Protein AF-A0A7S1RVX0-F1 (afdb_monomer_lite)

pLDDT: mean 77.42, std 15.91, range [33.09, 94.75]

Radius of gyration: 15.63 Å; chains: 1; bounding box: 37×32×48 Å

Foldseek 3Di:
DDDQPLFKKKKKKKWKAWAPDQDDDDQQAAKDAQNHHDDPVSVPDDHPDIDIDMDMDTHSPDDPRRDIDGGDPPPDDDIDMDMDDTDMDIHSDGDDPDDPPPPPPPDPD

Organism: Alexandrium catenella (NCBI:txid2925)

Secondary structure (DSSP, 8-state):
------PEEEEEEEEEEESS-PPPPBTTEEEEETTEEE-GGGGGPPTTS-EEEEEEEEE-SS-S---EEEEETT--S---EEEEEEEEEEESSPPPPP-----------

Sequence (109 aa):
HGCVPSGRWTRVSVWVKFLEHVPPPSEDFGIKVQGSVHNSFLGGLSPDEWHFVWVDAISAGDTADDEVVLLFNSVRGPQTVRFADLTLEVFNRQPCEPLLTIEPLRRVH

Structure (mmCIF, N/CA/C/O backbone):
data_AF-A0A7S1RVX0-F1
#
_entry.id   AF-A0A7S1RVX0-F1
#
loop_
_atom_site.group_PDB
_atom_site.id
_atom_site.type_symbol
_atom_site.label_atom_id
_atom_site.label_alt_id
_atom_site.label_comp_id
_atom_site.label_asym_id
_atom_site.label_entity_id
_atom_site.label_seq_id
_atom_site.pdbx_PDB_ins_code
_atom_site.Cartn_x
_atom_site.Cartn_y
_atom_site.Cartn_z
_atom_site.occupancy
_atom_site.B_iso_or_equiv
_atom_site.auth_seq_id
_atom_site.auth_comp_id
_atom_site.auth_asym_id
_atom_site.auth_atom_id
_atom_site.pdbx_PDB_model_num
ATOM 1 N N . HIS A 1 1 ? 25.253 11.701 -28.990 1.00 33.09 1 HIS A N 1
ATOM 2 C CA . HIS A 1 1 ? 24.126 10.753 -28.892 1.00 33.09 1 HIS A CA 1
ATOM 3 C C . HIS A 1 1 ? 23.941 10.395 -27.428 1.00 33.09 1 HIS A C 1
ATOM 5 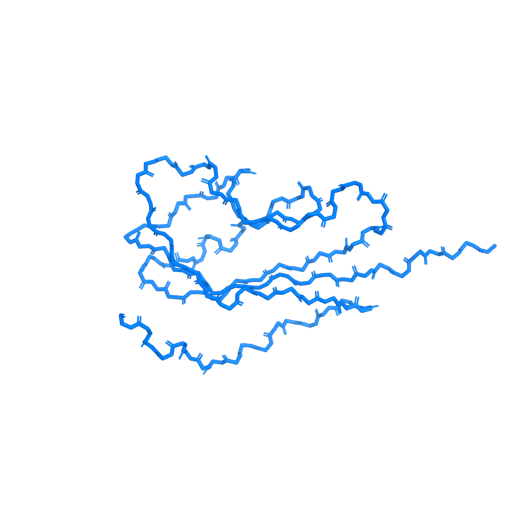O O . HIS A 1 1 ? 24.774 9.689 -26.880 1.00 33.09 1 HIS A O 1
ATOM 11 N N . GLY A 1 2 ? 22.954 11.011 -26.773 1.00 37.97 2 GLY A N 1
ATOM 12 C CA . GLY A 1 2 ? 22.718 10.852 -25.338 1.00 37.97 2 GLY A CA 1
ATOM 13 C C . GLY A 1 2 ? 22.055 9.512 -25.054 1.00 37.97 2 GLY A C 1
ATOM 14 O O . GLY A 1 2 ? 20.965 9.249 -25.554 1.00 37.97 2 GLY A O 1
ATOM 15 N N . CYS A 1 3 ? 22.731 8.665 -24.284 1.00 37.00 3 CYS A N 1
ATOM 16 C CA . CYS A 1 3 ? 22.120 7.483 -23.699 1.00 37.00 3 CYS A CA 1
ATOM 17 C C . CYS A 1 3 ? 21.210 7.982 -22.570 1.00 37.00 3 CYS A C 1
ATOM 19 O O . CYS A 1 3 ? 21.698 8.379 -21.516 1.00 37.00 3 CYS A O 1
ATOM 21 N N . VAL A 1 4 ? 19.904 8.068 -22.824 1.00 46.56 4 VAL A N 1
ATOM 22 C CA . VAL A 1 4 ? 18.921 8.249 -21.749 1.00 46.56 4 VAL A CA 1
ATOM 23 C C . VAL A 1 4 ? 19.015 6.991 -20.882 1.00 46.56 4 VAL A C 1
ATOM 25 O O . VAL A 1 4 ? 18.961 5.898 -21.456 1.00 46.56 4 VAL A O 1
ATOM 28 N N . PRO A 1 5 ? 19.187 7.083 -19.551 1.00 50.28 5 PRO A N 1
ATOM 29 C CA . PRO A 1 5 ? 19.176 5.893 -18.719 1.00 50.28 5 PRO A CA 1
ATOM 30 C C . PRO A 1 5 ? 17.843 5.185 -18.946 1.00 50.28 5 PRO A C 1
ATOM 32 O O . PRO A 1 5 ? 16.778 5.795 -18.845 1.00 50.28 5 PRO A O 1
ATOM 35 N N . SER A 1 6 ? 17.889 3.904 -19.301 1.00 53.88 6 SER A N 1
ATOM 36 C CA . SER A 1 6 ? 16.715 3.042 -19.261 1.00 53.88 6 SER A CA 1
ATOM 37 C C . SER A 1 6 ? 16.186 3.068 -17.827 1.00 53.88 6 SER A C 1
ATOM 39 O O . SER A 1 6 ? 16.800 2.457 -16.950 1.00 53.88 6 SER A O 1
ATOM 41 N N . GLY A 1 7 ? 15.114 3.825 -17.576 1.00 58.78 7 GLY A N 1
ATOM 42 C CA . GLY A 1 7 ? 14.512 3.925 -16.249 1.00 58.78 7 GLY A CA 1
ATOM 43 C C . GLY A 1 7 ? 14.183 2.525 -15.742 1.00 58.78 7 GLY A C 1
ATOM 44 O O . GLY A 1 7 ? 13.476 1.769 -16.414 1.00 58.78 7 GLY A O 1
ATOM 45 N N . ARG A 1 8 ? 14.750 2.155 -14.592 1.00 75.81 8 ARG A N 1
ATOM 46 C CA . ARG A 1 8 ? 14.403 0.902 -13.921 1.00 75.81 8 ARG A CA 1
ATOM 47 C C . ARG A 1 8 ? 13.054 1.127 -13.265 1.00 75.81 8 ARG A C 1
ATOM 49 O O . ARG A 1 8 ? 12.890 2.087 -12.529 1.00 75.81 8 ARG A O 1
ATOM 56 N N . TRP A 1 9 ? 12.072 0.302 -13.574 1.00 84.62 9 TRP A N 1
ATOM 57 C CA . TRP A 1 9 ? 10.782 0.372 -12.903 1.00 84.62 9 TRP A CA 1
ATOM 58 C C . TRP A 1 9 ? 10.864 -0.417 -11.609 1.00 84.62 9 TRP A C 1
ATOM 60 O O . TRP A 1 9 ? 11.429 -1.507 -11.595 1.00 84.62 9 TRP A O 1
ATOM 70 N N . THR A 1 10 ? 10.284 0.115 -10.549 1.00 86.62 10 THR A N 1
ATOM 71 C CA . THR A 1 10 ? 10.200 -0.548 -9.255 1.00 86.62 10 THR A CA 1
ATOM 72 C C . THR A 1 10 ? 8.736 -0.755 -8.914 1.00 86.62 10 THR A C 1
ATOM 74 O O . THR A 1 10 ? 7.947 0.183 -9.026 1.00 86.62 10 THR A O 1
ATOM 77 N N . ARG A 1 11 ? 8.380 -1.968 -8.490 1.00 89.19 11 ARG A N 1
ATOM 78 C CA . ARG A 1 11 ? 7.092 -2.264 -7.862 1.00 89.19 11 ARG A CA 1
ATOM 79 C C . ARG A 1 11 ? 7.310 -2.586 -6.400 1.00 89.19 11 ARG A C 1
ATOM 81 O O . ARG A 1 11 ? 8.160 -3.406 -6.062 1.00 89.19 11 ARG A O 1
ATOM 88 N N . VAL A 1 12 ? 6.501 -1.975 -5.552 1.00 89.75 12 VAL A N 1
ATOM 89 C CA . VAL A 1 12 ? 6.380 -2.336 -4.142 1.00 89.75 12 VAL A CA 1
ATOM 90 C C . VAL A 1 12 ? 4.987 -2.891 -3.953 1.00 89.75 12 VAL A C 1
ATOM 92 O O . VAL A 1 12 ? 4.024 -2.216 -4.307 1.00 89.75 12 VAL A O 1
ATOM 95 N N . SER A 1 13 ? 4.863 -4.093 -3.405 1.00 91.19 13 SER A N 1
ATOM 96 C CA . SER A 1 13 ? 3.563 -4.691 -3.103 1.00 91.19 13 SER A CA 1
ATOM 97 C C . SER A 1 13 ? 3.522 -5.275 -1.704 1.00 91.19 13 SER A C 1
ATOM 99 O O . SER A 1 13 ? 4.536 -5.748 -1.199 1.00 91.19 13 SER A O 1
ATOM 101 N N . VAL A 1 14 ? 2.350 -5.254 -1.077 1.00 91.00 14 VAL A N 1
ATOM 102 C CA . VAL A 1 14 ? 2.156 -5.750 0.287 1.00 91.00 14 VAL A CA 1
ATOM 103 C C . VAL A 1 14 ? 0.692 -6.121 0.509 1.00 91.00 14 VAL A C 1
ATOM 105 O O . VAL A 1 14 ? -0.215 -5.461 0.000 1.00 91.00 14 VAL A O 1
ATOM 108 N N . TRP A 1 15 ? 0.446 -7.164 1.296 1.00 92.06 15 TRP A N 1
ATOM 109 C CA 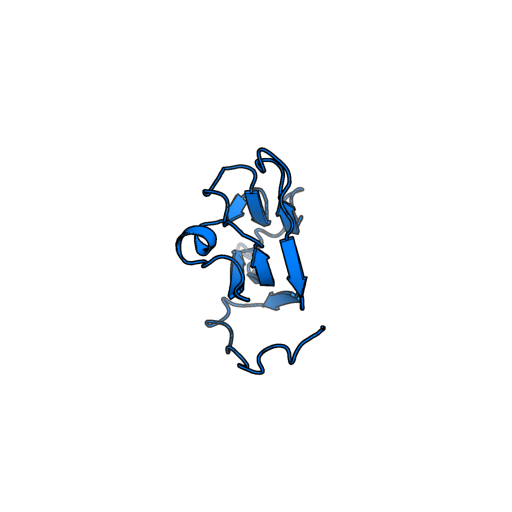. TRP A 1 15 ? -0.863 -7.389 1.899 1.00 92.06 15 TRP A CA 1
ATOM 110 C C . TRP A 1 15 ? -0.978 -6.545 3.156 1.00 92.06 15 TRP A C 1
ATOM 112 O O . TRP A 1 15 ? -0.123 -6.639 4.032 1.00 92.06 15 TRP A O 1
ATOM 122 N N . VAL A 1 16 ? -2.037 -5.754 3.281 1.00 91.44 16 VAL A N 1
ATOM 123 C CA . VAL A 1 16 ? -2.289 -4.900 4.443 1.00 91.44 16 VAL A CA 1
ATOM 124 C C . VAL A 1 16 ? -3.681 -5.155 5.007 1.00 91.44 16 VAL A C 1
ATOM 126 O O . VAL A 1 16 ? -4.640 -5.371 4.269 1.00 91.44 16 VAL A O 1
ATOM 129 N N . LYS A 1 17 ? -3.791 -5.137 6.334 1.00 92.81 17 LYS A N 1
ATOM 130 C CA . LYS A 1 17 ? -5.053 -5.208 7.065 1.00 92.81 17 LYS A CA 1
ATOM 131 C C . LYS A 1 17 ? -5.056 -4.171 8.180 1.00 92.81 17 LYS A C 1
ATOM 133 O O . LYS A 1 17 ? -4.253 -4.243 9.113 1.00 92.81 17 LYS A O 1
ATOM 138 N N . PHE A 1 18 ? -5.993 -3.239 8.091 1.00 91.31 18 PHE A N 1
ATOM 139 C CA . PHE A 1 18 ? -6.275 -2.263 9.137 1.00 91.31 18 PHE A CA 1
ATOM 140 C C . PHE A 1 18 ? -7.325 -2.831 10.082 1.00 91.31 18 PHE A C 1
ATOM 142 O O . PHE A 1 18 ? -8.391 -3.232 9.623 1.00 91.31 18 PHE A O 1
ATOM 149 N N . LEU A 1 19 ? -7.027 -2.907 11.379 1.00 92.94 19 LEU A N 1
ATOM 150 C CA . LEU A 1 19 ? -8.025 -3.342 12.357 1.00 92.94 19 LEU A CA 1
ATOM 151 C C . LEU A 1 19 ? -8.951 -2.181 12.721 1.00 92.94 19 LEU A C 1
ATOM 153 O O . LEU A 1 19 ? -8.467 -1.066 12.922 1.00 92.94 19 LEU A O 1
ATOM 157 N N . GLU A 1 20 ? -10.250 -2.474 12.835 1.00 92.06 20 GLU A N 1
ATOM 158 C CA . GLU A 1 20 ? -11.342 -1.582 13.266 1.00 92.06 20 GLU A CA 1
ATOM 159 C C . GLU A 1 20 ? -11.656 -0.395 12.338 1.00 92.06 20 GLU A C 1
ATOM 161 O O . GLU A 1 20 ? -12.820 -0.149 12.024 1.00 92.06 20 GLU A O 1
ATOM 166 N N . HIS A 1 21 ? -10.650 0.351 11.879 1.00 90.12 21 HIS A N 1
ATOM 167 C CA . HIS A 1 21 ? -10.825 1.488 10.977 1.00 90.12 21 HIS A CA 1
ATOM 168 C C . HIS A 1 21 ? -9.641 1.652 10.020 1.00 90.12 21 HIS A C 1
ATOM 170 O O . HIS A 1 21 ? -8.510 1.297 10.343 1.00 90.12 21 HIS A O 1
ATOM 176 N N . VAL A 1 22 ? -9.909 2.222 8.842 1.00 89.25 22 VAL A N 1
ATOM 177 C CA . VAL A 1 22 ? -8.888 2.648 7.875 1.00 89.25 22 VAL A CA 1
ATOM 178 C C . VAL A 1 22 ? -8.692 4.160 8.037 1.00 89.25 22 VAL A C 1
ATOM 180 O O . VAL A 1 22 ? -9.674 4.902 7.937 1.00 89.25 22 VAL A O 1
ATOM 183 N N . PRO A 1 23 ? -7.471 4.653 8.309 1.00 84.31 23 PRO A N 1
ATOM 184 C CA . PRO A 1 23 ? -7.229 6.086 8.424 1.00 84.31 23 PRO A CA 1
ATOM 185 C C . PRO A 1 23 ? -7.414 6.789 7.067 1.00 84.31 23 PRO A C 1
ATOM 187 O O . PRO A 1 23 ? -7.158 6.190 6.018 1.00 84.31 23 PRO A O 1
ATOM 190 N N . PRO A 1 24 ? -7.832 8.068 7.058 1.00 82.44 24 PRO A N 1
ATOM 191 C CA . PRO A 1 24 ? -7.932 8.827 5.820 1.00 82.44 24 PRO A CA 1
ATOM 192 C C . PRO A 1 24 ? -6.541 9.019 5.183 1.00 82.44 24 PRO A C 1
ATOM 194 O O . PRO A 1 24 ? -5.546 9.098 5.912 1.00 82.44 24 PRO A O 1
ATOM 197 N N . PRO A 1 25 ? -6.453 9.151 3.846 1.00 81.94 25 PRO A N 1
ATOM 198 C CA . PRO A 1 25 ? -5.200 9.474 3.167 1.00 81.94 25 PRO A CA 1
ATOM 199 C C . PRO A 1 25 ? -4.556 10.758 3.711 1.00 81.94 25 PRO A C 1
ATOM 201 O O . PRO A 1 25 ? -5.252 11.726 4.028 1.00 81.94 25 PRO A O 1
ATOM 204 N N . SER A 1 26 ? -3.226 10.786 3.785 1.00 80.12 26 SER A N 1
ATOM 205 C CA . SER A 1 26 ? -2.450 11.963 4.192 1.00 80.12 26 SER A CA 1
ATOM 206 C C . SER A 1 26 ? -1.069 11.980 3.531 1.00 80.12 26 SER A C 1
ATOM 208 O O . SER A 1 26 ? -0.578 10.944 3.085 1.00 80.12 26 SER A O 1
ATOM 210 N N . GLU A 1 27 ? -0.406 13.134 3.516 1.00 75.00 27 GLU A N 1
ATOM 211 C CA . GLU A 1 27 ? 0.944 13.269 2.945 1.00 75.00 27 GLU A CA 1
ATOM 212 C C . GLU A 1 27 ? 2.010 12.425 3.667 1.00 75.00 27 GLU A C 1
ATOM 214 O O . GLU A 1 27 ? 3.053 12.159 3.083 1.00 75.00 27 GLU A O 1
ATOM 219 N N . ASP A 1 28 ? 1.735 11.926 4.878 1.00 76.75 28 ASP A N 1
ATOM 220 C CA . ASP A 1 28 ? 2.696 11.173 5.693 1.00 76.75 28 ASP A CA 1
ATOM 221 C C . ASP A 1 28 ? 2.228 9.745 6.030 1.00 76.75 28 ASP A C 1
ATOM 223 O O . ASP A 1 28 ? 2.616 9.155 7.048 1.00 76.75 28 ASP A O 1
ATOM 227 N N . PHE A 1 29 ? 1.350 9.184 5.201 1.00 80.25 29 PHE A N 1
ATOM 228 C CA . PHE A 1 29 ? 0.810 7.845 5.396 1.00 80.25 29 PHE A CA 1
ATOM 229 C C . PHE A 1 29 ? 0.597 7.142 4.060 1.00 80.25 29 PHE A C 1
ATOM 231 O O . PHE A 1 29 ? -0.162 7.621 3.218 1.00 80.25 29 PHE A O 1
ATOM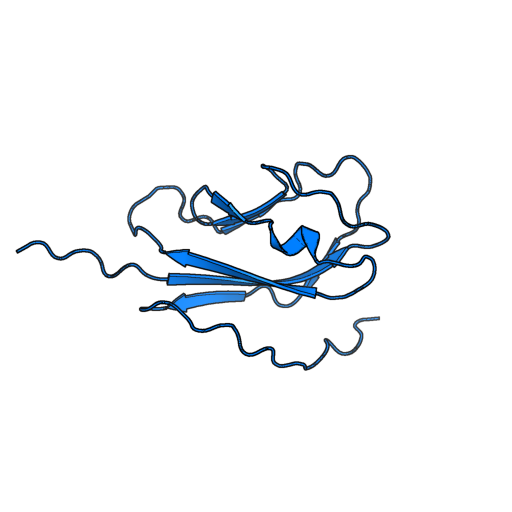 238 N N . GLY A 1 30 ? 1.263 6.002 3.870 1.00 85.31 30 GLY A N 1
ATOM 239 C CA . GLY A 1 30 ? 1.256 5.255 2.612 1.00 85.31 30 GLY A CA 1
ATOM 240 C C . GLY A 1 30 ? 2.611 4.637 2.281 1.00 85.31 30 GLY A C 1
ATOM 241 O O . GLY A 1 30 ? 3.464 4.470 3.149 1.00 85.31 30 GLY A O 1
ATOM 242 N N . ILE A 1 31 ? 2.808 4.296 1.010 1.00 87.06 31 ILE A N 1
ATOM 243 C CA . ILE A 1 31 ? 4.077 3.781 0.492 1.00 87.06 31 ILE A CA 1
ATOM 244 C C . ILE A 1 31 ? 4.824 4.951 -0.143 1.00 87.06 31 ILE A C 1
ATOM 246 O O . ILE A 1 31 ? 4.361 5.517 -1.130 1.00 87.06 31 ILE A O 1
ATOM 250 N N . LYS A 1 32 ? 5.969 5.332 0.417 1.00 86.44 32 LYS A N 1
ATOM 251 C CA . LYS A 1 32 ? 6.866 6.323 -0.172 1.00 86.44 32 LYS A CA 1
ATOM 252 C C . LYS A 1 32 ? 7.831 5.626 -1.115 1.00 86.44 32 LYS A C 1
ATOM 254 O O . LYS A 1 32 ? 8.525 4.706 -0.693 1.00 86.44 32 LYS A O 1
ATOM 259 N N . VAL A 1 33 ? 7.887 6.082 -2.358 1.00 84.00 33 VAL A N 1
ATOM 260 C CA . VAL A 1 33 ? 8.876 5.650 -3.345 1.00 84.00 33 VAL A CA 1
ATOM 261 C C . VAL A 1 33 ? 9.490 6.905 -3.940 1.00 84.00 33 VAL A C 1
ATOM 263 O O . VAL A 1 33 ? 8.772 7.750 -4.472 1.00 84.00 33 VAL A O 1
ATOM 266 N N . GLN A 1 34 ? 10.807 7.063 -3.815 1.00 79.06 34 GLN A N 1
ATOM 267 C CA . GLN A 1 34 ? 11.528 8.193 -4.413 1.00 79.06 34 GLN A CA 1
ATOM 268 C C . GLN A 1 34 ? 10.948 9.567 -4.082 1.00 79.06 34 GLN A C 1
ATOM 270 O O . GLN A 1 34 ? 10.597 10.361 -4.953 1.00 79.06 34 GLN A O 1
ATOM 275 N N . GLY A 1 35 ? 10.787 9.832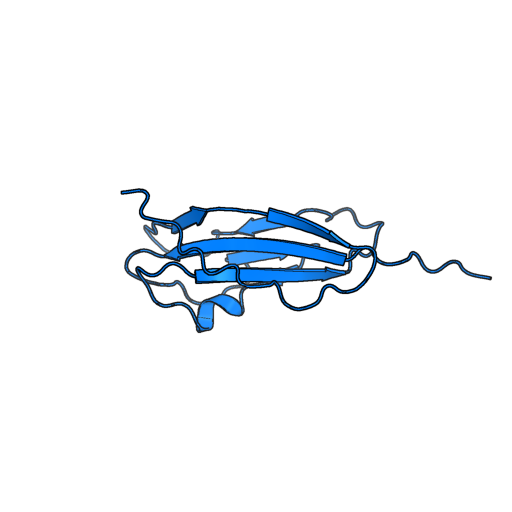 -2.786 1.00 77.94 35 GLY A N 1
ATOM 276 C CA . GLY A 1 35 ? 10.257 11.110 -2.311 1.00 77.94 35 GLY A CA 1
ATOM 277 C C . GLY A 1 35 ? 8.732 11.237 -2.386 1.00 77.94 35 GLY A C 1
ATOM 278 O O . GLY A 1 35 ? 8.173 12.037 -1.641 1.00 77.94 35 GLY A O 1
ATOM 279 N N . SER A 1 36 ? 8.052 10.427 -3.203 1.00 84.12 36 SER A N 1
ATOM 280 C CA . SER A 1 36 ? 6.611 10.535 -3.456 1.00 84.12 36 SER A CA 1
ATOM 281 C C . SER A 1 36 ? 5.819 9.554 -2.601 1.00 84.12 36 SER A C 1
ATOM 283 O O . SER A 1 36 ? 6.135 8.368 -2.571 1.00 84.12 36 SER A O 1
ATOM 285 N N . VAL A 1 37 ? 4.782 10.031 -1.908 1.00 86.62 37 VAL A N 1
ATOM 286 C CA . VAL A 1 37 ? 3.897 9.185 -1.093 1.00 86.62 37 VAL A CA 1
ATOM 287 C C . VAL A 1 37 ? 2.700 8.729 -1.917 1.00 86.62 37 VAL A C 1
ATOM 289 O O . VAL A 1 37 ? 1.963 9.533 -2.484 1.00 86.62 37 VAL A O 1
ATOM 292 N N . HIS A 1 38 ? 2.496 7.418 -1.954 1.00 87.25 38 HIS A N 1
ATOM 293 C CA . HIS A 1 38 ? 1.411 6.752 -2.655 1.00 87.25 38 HIS A CA 1
ATOM 294 C C . HIS A 1 38 ? 0.450 6.149 -1.634 1.00 87.25 38 HIS A C 1
ATOM 296 O O . HIS A 1 38 ? 0.817 5.263 -0.861 1.00 87.25 38 HIS A O 1
ATOM 302 N N . ASN A 1 39 ? -0.786 6.641 -1.617 1.00 87.62 39 ASN A N 1
ATOM 303 C CA . ASN A 1 39 ? -1.780 6.285 -0.602 1.00 87.62 39 ASN A CA 1
ATOM 304 C C . ASN A 1 39 ? -3.220 6.243 -1.138 1.00 87.62 39 ASN A C 1
ATOM 306 O O . ASN A 1 39 ? -4.168 6.065 -0.375 1.00 87.62 39 ASN A O 1
ATOM 310 N N . SER A 1 40 ? -3.399 6.380 -2.455 1.00 85.12 40 SER A N 1
ATOM 311 C CA . SER A 1 40 ? -4.713 6.344 -3.107 1.00 85.12 40 SER A CA 1
ATOM 312 C C . SER A 1 40 ? -5.445 5.021 -2.876 1.00 85.12 40 SER A C 1
ATOM 314 O O . SER A 1 40 ? -6.673 5.003 -2.820 1.00 85.12 40 SER A O 1
ATOM 316 N N . PHE A 1 41 ? -4.700 3.931 -2.667 1.00 81.38 41 PHE A N 1
ATOM 317 C CA . PHE A 1 41 ? -5.248 2.614 -2.349 1.00 81.38 41 PHE A CA 1
ATOM 318 C C . PHE A 1 41 ? -6.099 2.608 -1.071 1.00 81.38 41 PHE A C 1
ATOM 320 O O . PHE A 1 41 ? -7.002 1.787 -0.955 1.00 81.38 41 PHE A O 1
ATOM 327 N N . LEU A 1 42 ? -5.870 3.539 -0.137 1.00 83.94 42 LEU A N 1
ATOM 328 C CA . LEU A 1 42 ? -6.589 3.602 1.138 1.00 83.94 42 LEU A CA 1
ATOM 329 C C . LEU A 1 42 ? -8.081 3.879 0.978 1.00 83.94 42 LEU A C 1
ATOM 331 O O . LEU A 1 42 ? -8.875 3.383 1.770 1.00 83.94 42 LEU A O 1
ATOM 335 N N . GLY A 1 43 ? -8.472 4.630 -0.056 1.00 83.75 43 GLY A N 1
ATOM 336 C CA . GLY A 1 43 ? -9.874 4.979 -0.292 1.00 83.75 43 GLY A CA 1
ATOM 337 C C . GLY A 1 43 ? -10.768 3.783 -0.637 1.00 83.75 43 GLY A C 1
ATOM 338 O O . GLY A 1 43 ? -11.986 3.900 -0.541 1.00 83.75 43 GLY A O 1
ATOM 339 N N . GLY A 1 44 ? -10.180 2.650 -1.034 1.00 83.75 44 GLY A N 1
ATOM 340 C CA . GLY A 1 44 ? -10.900 1.421 -1.374 1.00 83.75 44 GLY A CA 1
ATOM 341 C C . GLY A 1 44 ? -10.834 0.327 -0.309 1.00 83.75 44 GLY A C 1
ATOM 342 O O . GLY A 1 44 ? -11.412 -0.738 -0.517 1.00 83.75 44 GLY A O 1
ATOM 343 N N . LEU A 1 45 ? -10.125 0.546 0.804 1.00 89.38 45 LEU A N 1
ATOM 344 C CA . LEU A 1 45 ? -9.937 -0.498 1.810 1.00 89.38 45 LEU A CA 1
ATOM 345 C C . LEU A 1 45 ? -11.117 -0.550 2.779 1.00 89.38 45 LEU A C 1
ATOM 347 O O . LEU A 1 45 ? -11.624 0.476 3.230 1.00 89.38 45 LEU A O 1
ATOM 351 N N . SER A 1 46 ? -11.490 -1.767 3.158 1.00 92.44 46 SER A N 1
ATOM 352 C CA . SER A 1 46 ? -12.425 -2.022 4.254 1.00 92.44 46 SER A CA 1
ATOM 353 C C . SER A 1 46 ? -11.655 -2.447 5.506 1.00 92.44 46 SER A C 1
ATOM 355 O O . SER A 1 46 ? -10.668 -3.185 5.387 1.00 92.44 46 SER A O 1
ATOM 357 N N . PRO A 1 47 ? -12.065 -1.992 6.704 1.00 93.81 47 PRO A N 1
ATOM 358 C CA . PRO A 1 47 ? -11.449 -2.436 7.945 1.00 93.81 47 PRO A CA 1
ATOM 359 C C . PRO A 1 47 ? -11.651 -3.940 8.142 1.00 93.81 47 PR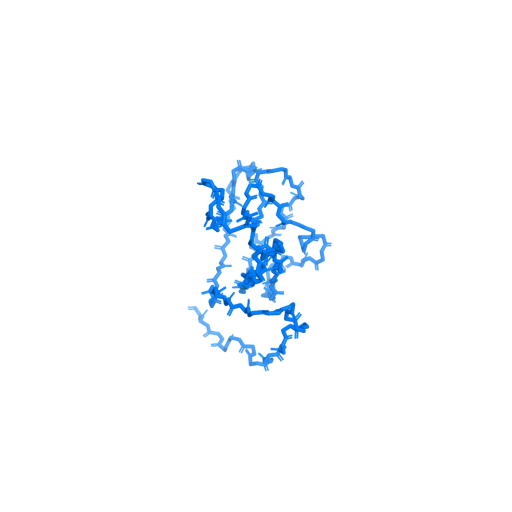O A C 1
ATOM 361 O O . PRO A 1 47 ? -12.590 -4.540 7.627 1.00 93.81 47 PRO A O 1
ATOM 364 N N . ASP A 1 48 ? -10.744 -4.549 8.896 1.00 94.75 48 ASP A N 1
ATOM 365 C CA . ASP A 1 48 ? -10.737 -5.966 9.250 1.00 94.75 48 ASP A CA 1
ATOM 366 C C . ASP A 1 48 ? -10.642 -6.960 8.077 1.00 94.75 48 ASP A C 1
ATOM 368 O O . ASP A 1 48 ? -10.722 -8.179 8.280 1.00 94.75 48 ASP A O 1
ATOM 372 N N . GLU A 1 49 ? -10.297 -6.473 6.890 1.00 94.31 49 GLU A N 1
ATOM 373 C CA . GLU A 1 49 ? -10.059 -7.267 5.688 1.00 94.31 49 GLU A CA 1
ATOM 374 C C . GLU A 1 49 ? -8.603 -7.167 5.220 1.00 94.31 49 GLU A C 1
ATOM 376 O O . GLU A 1 49 ? -7.922 -6.163 5.431 1.00 94.31 49 GLU A O 1
ATOM 381 N N . TRP A 1 50 ? -8.106 -8.245 4.611 1.00 93.75 50 TRP A N 1
ATOM 382 C CA . TRP A 1 50 ? -6.809 -8.240 3.941 1.00 93.75 50 TRP A CA 1
ATOM 383 C C . TRP A 1 50 ? -6.965 -7.669 2.539 1.00 93.75 50 TRP A C 1
ATOM 385 O O . TRP A 1 50 ? -7.765 -8.172 1.754 1.00 93.75 50 TRP A O 1
ATOM 395 N N . HIS A 1 51 ? -6.146 -6.676 2.220 1.00 91.31 51 HIS A N 1
ATOM 396 C CA . HIS A 1 51 ? -6.110 -6.035 0.914 1.00 91.31 51 HIS A CA 1
ATOM 397 C C . HIS A 1 51 ? -4.710 -6.110 0.332 1.00 91.31 51 HIS A C 1
ATOM 399 O O . HIS A 1 51 ? -3.732 -5.829 1.022 1.00 91.31 51 HIS A O 1
ATOM 405 N N . PHE A 1 52 ? -4.617 -6.485 -0.938 1.00 91.56 52 PHE A N 1
ATOM 406 C CA . PHE A 1 52 ? -3.362 -6.441 -1.673 1.00 91.56 52 PHE A CA 1
ATOM 407 C C . PHE A 1 52 ? -3.202 -5.061 -2.304 1.00 91.56 52 PHE A C 1
ATOM 409 O O . PHE A 1 52 ? -4.063 -4.625 -3.068 1.00 91.56 52 PHE A O 1
ATOM 416 N N . VAL A 1 53 ? -2.108 -4.376 -1.982 1.00 90.00 53 VAL A N 1
ATOM 417 C CA . VAL A 1 53 ? -1.803 -3.041 -2.505 1.00 90.00 53 VAL A CA 1
ATOM 418 C C . VAL A 1 53 ? -0.447 -3.062 -3.190 1.00 90.00 53 VAL A C 1
ATOM 420 O O . VAL A 1 53 ? 0.472 -3.750 -2.744 1.00 90.00 53 VAL A O 1
ATOM 423 N N . TRP A 1 54 ? -0.316 -2.308 -4.278 1.00 90.44 54 TRP A N 1
ATOM 424 C CA . TRP A 1 54 ? 0.945 -2.162 -4.990 1.00 90.44 54 TRP A CA 1
ATOM 425 C C . TRP A 1 54 ? 1.117 -0.756 -5.550 1.00 90.44 54 TRP A C 1
ATOM 427 O O . TRP A 1 54 ? 0.149 -0.031 -5.787 1.00 90.44 54 TRP A O 1
ATOM 437 N N . VAL A 1 55 ? 2.374 -0.382 -5.754 1.00 89.94 55 VAL A N 1
ATOM 438 C CA . VAL A 1 55 ? 2.791 0.903 -6.305 1.00 89.94 55 VAL A CA 1
ATOM 439 C C . VAL A 1 55 ? 3.898 0.654 -7.312 1.00 89.94 55 VAL A C 1
ATOM 441 O O . VAL A 1 55 ? 4.895 0.020 -6.974 1.00 89.94 55 VAL A O 1
ATOM 444 N N . ASP A 1 56 ? 3.724 1.195 -8.516 1.00 88.50 56 ASP A N 1
ATOM 445 C CA . ASP A 1 56 ? 4.739 1.208 -9.565 1.00 88.50 56 ASP A CA 1
ATOM 446 C C . ASP A 1 56 ? 5.355 2.603 -9.666 1.00 88.50 56 ASP A C 1
ATOM 448 O O . ASP A 1 56 ? 4.638 3.601 -9.758 1.00 88.50 56 ASP A O 1
ATOM 452 N N . ALA A 1 57 ? 6.682 2.673 -9.698 1.00 85.81 57 ALA A N 1
ATOM 453 C CA . ALA A 1 57 ? 7.423 3.915 -9.872 1.00 85.81 57 ALA A CA 1
ATOM 454 C C . ALA A 1 57 ? 8.568 3.736 -10.874 1.00 85.81 57 ALA A C 1
ATOM 456 O O . ALA A 1 57 ? 9.180 2.671 -10.965 1.00 85.81 57 ALA A O 1
ATOM 457 N N . ILE A 1 58 ? 8.878 4.795 -11.624 1.00 83.44 58 ILE A N 1
ATOM 458 C CA . ILE A 1 58 ? 10.080 4.853 -12.461 1.00 83.44 58 ILE A CA 1
ATOM 459 C C . ILE A 1 58 ? 11.225 5.341 -11.592 1.00 83.44 58 ILE A C 1
ATOM 461 O O . ILE A 1 58 ? 11.197 6.481 -11.140 1.00 83.44 58 ILE A O 1
ATOM 465 N N . SER A 1 59 ? 12.262 4.526 -11.436 1.00 71.25 59 SER A N 1
ATOM 466 C CA . SER A 1 59 ? 13.499 4.960 -10.811 1.00 71.25 59 SER A CA 1
ATOM 467 C C . SER A 1 59 ? 14.283 5.869 -11.753 1.00 71.25 59 SER A C 1
ATOM 469 O O . SER A 1 59 ? 14.795 5.419 -12.782 1.00 71.25 59 SER A O 1
ATOM 471 N N . ALA A 1 60 ? 14.399 7.149 -11.384 1.00 64.81 60 ALA A N 1
ATOM 472 C CA . ALA A 1 60 ? 15.165 8.149 -12.138 1.00 64.81 60 ALA A CA 1
ATOM 473 C C . ALA A 1 60 ? 16.694 7.915 -12.117 1.00 64.81 60 ALA A C 1
ATOM 475 O O . ALA A 1 60 ? 17.419 8.541 -12.884 1.00 64.81 60 ALA A O 1
ATOM 476 N N . GLY A 1 61 ? 17.175 6.967 -11.306 1.00 57.31 61 GLY A N 1
ATOM 477 C CA . GLY A 1 61 ? 18.496 6.357 -11.450 1.00 57.31 61 GLY A CA 1
ATOM 478 C C . GLY A 1 61 ? 19.692 7.147 -10.923 1.00 57.31 61 GLY A C 1
ATOM 479 O O . GLY A 1 61 ? 20.799 6.698 -11.183 1.00 57.31 61 GLY A O 1
ATOM 480 N N . ASP A 1 62 ? 19.511 8.267 -10.214 1.00 53.81 62 ASP A N 1
ATOM 481 C CA . ASP A 1 62 ? 20.645 9.037 -9.658 1.00 53.81 62 ASP A CA 1
ATOM 482 C C . ASP A 1 62 ? 20.258 10.033 -8.537 1.00 53.81 62 ASP A C 1
ATOM 484 O O . ASP A 1 62 ? 20.957 11.014 -8.275 1.00 53.81 62 ASP A O 1
ATOM 488 N N . THR A 1 63 ? 19.126 9.830 -7.857 1.00 53.59 63 THR A N 1
ATOM 489 C CA . THR A 1 63 ? 18.668 10.728 -6.779 1.00 53.59 63 THR A CA 1
ATOM 490 C C . THR A 1 63 ? 18.900 10.105 -5.409 1.00 53.59 63 THR A C 1
ATOM 492 O O . THR A 1 63 ? 18.634 8.926 -5.220 1.00 53.59 63 THR A O 1
ATOM 495 N N . ALA A 1 64 ? 19.332 10.910 -4.432 1.00 54.81 64 ALA A N 1
ATOM 496 C CA . ALA A 1 64 ? 19.621 10.498 -3.050 1.00 54.81 64 ALA A CA 1
ATOM 497 C C . ALA A 1 64 ? 18.441 9.838 -2.295 1.00 54.81 64 ALA A C 1
ATOM 499 O O . ALA A 1 64 ? 18.637 9.319 -1.200 1.00 54.81 64 ALA A O 1
ATOM 500 N N . ASP A 1 65 ? 17.248 9.830 -2.890 1.00 60.28 65 ASP A N 1
ATOM 501 C CA . ASP A 1 65 ? 16.007 9.320 -2.319 1.00 60.28 65 ASP A CA 1
ATOM 502 C C . ASP A 1 65 ? 15.603 7.956 -2.908 1.00 60.28 65 ASP A C 1
ATOM 504 O O . ASP A 1 65 ? 14.429 7.716 -3.141 1.00 60.28 65 ASP A O 1
ATOM 508 N N . ASP A 1 66 ? 16.517 7.014 -3.141 1.00 65.62 66 ASP A N 1
ATOM 509 C CA . ASP A 1 66 ? 16.161 5.646 -3.588 1.00 65.62 66 ASP A CA 1
ATOM 510 C C . ASP A 1 66 ? 15.506 4.778 -2.485 1.00 65.62 66 ASP A C 1
ATOM 512 O O . ASP A 1 66 ? 15.593 3.550 -2.476 1.00 65.62 66 ASP A O 1
ATOM 516 N N . GLU A 1 67 ? 14.836 5.417 -1.529 1.00 72.81 67 GLU A N 1
ATOM 517 C CA . GLU A 1 67 ? 14.184 4.768 -0.403 1.00 72.81 67 GLU A CA 1
ATOM 518 C C . GLU A 1 67 ? 12.758 4.326 -0.764 1.00 72.81 67 GLU A C 1
ATOM 520 O O . GLU A 1 67 ? 11.970 5.073 -1.359 1.00 72.81 67 GLU A O 1
ATOM 525 N N . VAL A 1 68 ? 12.423 3.105 -0.347 1.00 72.19 68 VAL A N 1
ATOM 526 C CA . VAL A 1 68 ? 11.050 2.608 -0.267 1.00 72.19 68 VAL A CA 1
ATOM 527 C C . VAL A 1 68 ? 10.669 2.543 1.207 1.00 72.19 68 VAL A C 1
ATOM 529 O O . VAL A 1 68 ? 11.265 1.778 1.963 1.00 72.19 68 VAL A O 1
ATOM 532 N N . VAL A 1 69 ? 9.666 3.322 1.613 1.00 79.44 69 VAL A N 1
ATOM 533 C CA . VAL A 1 69 ? 9.234 3.421 3.017 1.00 79.44 69 VAL A CA 1
ATOM 534 C C . VAL A 1 69 ? 7.751 3.138 3.137 1.00 79.44 69 VAL A C 1
ATOM 536 O O . VAL A 1 69 ? 6.951 3.680 2.381 1.00 79.44 69 VAL A O 1
ATOM 539 N N . LEU A 1 70 ? 7.360 2.351 4.137 1.00 77.81 70 LEU A N 1
ATOM 540 C CA . LEU A 1 70 ? 5.974 2.297 4.591 1.00 77.81 70 LEU A CA 1
ATOM 541 C C . LEU A 1 70 ? 5.797 3.293 5.745 1.00 77.81 70 LEU A C 1
ATOM 543 O O . LEU A 1 70 ? 6.401 3.135 6.805 1.00 77.81 70 LEU A O 1
ATOM 547 N N . LEU A 1 71 ? 5.007 4.341 5.519 1.00 81.19 71 LEU A N 1
ATOM 548 C CA . LEU A 1 71 ? 4.824 5.461 6.442 1.00 81.19 71 LEU A CA 1
ATOM 549 C C . LEU A 1 71 ? 3.521 5.334 7.235 1.00 81.19 71 LEU A C 1
ATOM 551 O O . LEU A 1 71 ? 2.458 5.096 6.660 1.00 81.19 71 LEU A O 1
ATOM 555 N N . PHE A 1 72 ? 3.606 5.593 8.544 1.00 77.00 72 PHE A N 1
ATOM 556 C CA . PHE A 1 72 ? 2.470 5.613 9.476 1.00 77.00 72 PHE A CA 1
ATOM 557 C C . PHE A 1 72 ? 2.393 6.913 10.301 1.00 77.00 72 PHE A C 1
ATOM 559 O O . PHE A 1 72 ? 1.779 6.947 11.366 1.00 77.00 72 PHE A O 1
ATOM 566 N N . ASN A 1 73 ? 3.021 7.998 9.847 1.00 75.62 73 ASN A N 1
ATOM 567 C CA . ASN A 1 73 ? 3.275 9.173 10.690 1.00 75.62 73 ASN A CA 1
ATOM 568 C C . ASN A 1 73 ? 2.012 9.992 10.998 1.00 75.62 73 ASN A C 1
ATOM 570 O O . ASN A 1 73 ? 1.974 10.703 11.999 1.00 75.62 73 ASN A O 1
ATOM 574 N N . SER A 1 74 ? 0.964 9.893 10.175 1.00 69.50 74 SER A N 1
ATOM 575 C CA . SER A 1 74 ? -0.288 10.627 10.398 1.00 69.50 74 SER A CA 1
ATOM 576 C C . SER A 1 74 ? -1.344 9.861 11.198 1.00 69.50 74 SER A C 1
ATOM 578 O O . SER A 1 74 ? -2.491 10.312 11.268 1.00 69.50 74 SER A O 1
ATOM 580 N N . VAL A 1 75 ? -1.018 8.695 11.759 1.00 72.19 75 VAL A N 1
ATOM 581 C CA . VAL A 1 75 ? -1.965 7.934 12.577 1.00 72.19 75 VAL A CA 1
ATOM 582 C C . VAL A 1 75 ? -2.231 8.702 13.875 1.00 72.19 75 VAL A C 1
ATOM 584 O O . VAL A 1 75 ? -1.377 8.805 14.754 1.00 72.19 75 VAL A O 1
ATOM 587 N N . ARG A 1 76 ? -3.438 9.261 14.005 1.00 72.25 76 ARG A N 1
ATOM 588 C CA . ARG A 1 76 ? -3.862 10.021 15.188 1.00 72.25 76 ARG A CA 1
ATOM 589 C C . ARG A 1 76 ? -4.556 9.096 16.187 1.00 72.25 76 ARG A C 1
ATOM 591 O O . ARG A 1 76 ? -5.778 9.082 16.270 1.00 72.25 76 ARG A O 1
ATOM 598 N N . GLY A 1 77 ? -3.768 8.336 16.944 1.00 78.75 77 GLY A N 1
ATOM 599 C CA . GLY A 1 77 ? -4.254 7.455 18.012 1.00 78.75 77 GLY A CA 1
ATOM 600 C C . GLY A 1 77 ? -3.763 6.012 17.882 1.00 78.75 77 GLY A C 1
ATOM 601 O O . GLY A 1 77 ? -2.949 5.715 17.009 1.00 78.75 77 GLY A O 1
ATOM 602 N N . PRO A 1 78 ? -4.215 5.103 18.763 1.00 84.94 78 PRO A N 1
ATOM 603 C CA . PRO A 1 78 ? -3.891 3.689 18.647 1.00 84.94 78 PRO A CA 1
ATOM 604 C C . PRO A 1 78 ? -4.416 3.124 17.323 1.00 84.94 78 PRO A C 1
ATOM 606 O O . PRO A 1 78 ? -5.614 3.159 17.058 1.00 84.94 78 PRO A O 1
ATOM 609 N N . GLN A 1 79 ? -3.518 2.575 16.514 1.00 86.31 79 GLN A N 1
ATOM 610 C CA . GLN A 1 79 ? -3.854 1.829 15.308 1.00 86.31 79 GLN A CA 1
ATOM 611 C C . GLN A 1 79 ? -3.078 0.527 15.323 1.00 86.31 79 GLN A C 1
ATOM 613 O O . GLN A 1 79 ? -1.861 0.520 15.506 1.00 86.31 79 GLN A O 1
ATOM 618 N N . THR A 1 80 ? -3.778 -0.569 15.057 1.00 90.50 80 THR A N 1
ATOM 619 C CA . THR A 1 80 ? -3.125 -1.835 14.737 1.00 90.50 80 THR A CA 1
ATOM 620 C C . THR A 1 80 ? -3.196 -2.056 13.236 1.00 90.50 80 THR A C 1
ATOM 622 O O . THR A 1 80 ? -4.280 -2.049 12.647 1.00 90.50 80 THR A O 1
ATOM 625 N N . VAL A 1 81 ? -2.036 -2.254 12.618 1.00 89.50 81 VAL A N 1
ATOM 626 C CA . VAL A 1 81 ? -1.909 -2.619 11.207 1.00 89.50 81 VAL A CA 1
ATOM 627 C C . VAL A 1 81 ? -1.204 -3.962 11.141 1.00 89.50 81 VAL A C 1
ATOM 629 O O . VAL A 1 81 ? -0.186 -4.166 11.800 1.00 89.50 81 VAL A O 1
ATOM 632 N N . ARG A 1 82 ? -1.749 -4.887 10.355 1.00 92.25 82 ARG A N 1
ATOM 633 C CA . ARG A 1 82 ? -1.070 -6.131 9.989 1.00 92.25 82 ARG A CA 1
ATOM 634 C C . ARG A 1 82 ? -0.608 -6.013 8.547 1.00 92.25 82 ARG A C 1
ATOM 636 O O . ARG A 1 82 ? -1.345 -5.495 7.710 1.00 92.25 82 ARG A O 1
ATOM 643 N N . PHE A 1 83 ? 0.588 -6.506 8.263 1.00 90.94 83 PHE A N 1
ATOM 644 C CA . PHE A 1 83 ? 1.104 -6.594 6.906 1.00 90.94 83 PHE A CA 1
ATOM 645 C C . PHE A 1 83 ? 1.750 -7.957 6.663 1.00 90.94 83 PHE A C 1
ATOM 647 O O . PHE A 1 83 ? 2.211 -8.602 7.606 1.00 90.94 83 PHE A O 1
ATOM 654 N N . ALA A 1 84 ? 1.748 -8.399 5.411 1.00 91.12 84 ALA A N 1
ATOM 655 C CA . ALA A 1 84 ? 2.347 -9.653 4.970 1.00 91.12 84 ALA A CA 1
ATOM 656 C C . ALA A 1 84 ? 2.870 -9.525 3.532 1.00 91.12 84 ALA A C 1
ATOM 658 O O . ALA A 1 84 ? 2.439 -8.648 2.784 1.00 91.12 84 ALA A O 1
ATOM 659 N N . ASP A 1 85 ? 3.815 -10.394 3.171 1.00 91.50 85 ASP A N 1
ATOM 660 C CA . ASP A 1 85 ? 4.388 -10.528 1.823 1.00 91.50 85 ASP A CA 1
ATOM 661 C C . ASP A 1 85 ? 4.845 -9.208 1.178 1.00 91.50 85 ASP A C 1
ATOM 663 O O . ASP A 1 85 ? 4.627 -8.961 -0.012 1.00 91.50 85 ASP A O 1
ATOM 667 N N . LEU A 1 86 ? 5.498 -8.346 1.967 1.00 89.38 86 LEU A N 1
ATOM 668 C CA . LEU A 1 86 ? 6.143 -7.148 1.434 1.00 89.38 86 LEU A CA 1
ATOM 669 C C . LEU A 1 86 ? 7.198 -7.559 0.399 1.00 89.38 86 LEU A C 1
ATOM 671 O O . LEU A 1 86 ? 8.186 -8.213 0.734 1.00 89.38 86 LEU A O 1
ATOM 675 N N . THR A 1 87 ? 6.985 -7.146 -0.845 1.00 90.06 87 THR A N 1
ATOM 676 C CA . THR A 1 87 ? 7.813 -7.514 -1.992 1.00 90.06 87 THR A CA 1
ATOM 677 C C . THR A 1 87 ? 8.288 -6.260 -2.714 1.00 90.06 87 THR A C 1
ATOM 679 O O . THR A 1 87 ? 7.526 -5.311 -2.904 1.00 90.06 87 THR A O 1
ATOM 682 N N . LEU A 1 88 ? 9.558 -6.278 -3.119 1.00 88.50 88 LEU A N 1
ATOM 683 C CA . LEU A 1 88 ? 10.181 -5.285 -3.984 1.00 88.50 88 LEU A CA 1
ATOM 684 C C . LEU A 1 88 ? 10.609 -5.975 -5.280 1.00 88.50 88 LEU A C 1
ATOM 686 O O . LEU A 1 88 ? 11.430 -6.891 -5.252 1.00 88.50 88 LEU A O 1
ATOM 690 N N . GLU A 1 89 ? 10.086 -5.514 -6.409 1.00 88.62 89 GLU A N 1
ATOM 691 C CA . GLU A 1 89 ? 10.435 -6.024 -7.733 1.00 88.62 89 GLU A CA 1
ATOM 692 C C . GLU A 1 89 ? 11.058 -4.913 -8.578 1.00 88.62 89 GLU A C 1
ATOM 694 O O . GLU A 1 89 ? 10.611 -3.767 -8.542 1.00 88.62 89 GLU A O 1
ATOM 699 N N . VAL A 1 90 ? 12.079 -5.257 -9.367 1.00 85.81 90 VAL A N 1
ATOM 700 C CA . VAL A 1 90 ? 12.770 -4.322 -10.264 1.00 85.81 90 VAL A CA 1
ATOM 701 C C . VAL A 1 90 ? 12.665 -4.828 -11.697 1.00 85.81 90 VAL A C 1
ATOM 703 O O . VAL A 1 90 ? 13.030 -5.964 -12.000 1.00 85.81 90 VAL A O 1
ATOM 706 N N . PHE A 1 91 ? 12.208 -3.965 -12.597 1.00 86.00 91 PHE A N 1
ATOM 707 C CA . PHE A 1 91 ? 11.958 -4.277 -13.995 1.00 86.00 91 PHE A CA 1
ATOM 708 C C . PHE A 1 91 ? 12.741 -3.349 -14.922 1.00 86.00 91 PHE A C 1
ATOM 710 O O . PHE A 1 91 ? 12.972 -2.174 -14.644 1.00 86.00 91 PHE A O 1
ATOM 717 N N . ASN A 1 92 ? 13.081 -3.864 -16.101 1.00 84.19 92 ASN A N 1
ATOM 718 C CA . ASN A 1 92 ? 13.703 -3.072 -17.168 1.00 84.19 92 ASN A CA 1
ATOM 719 C C . ASN A 1 92 ? 12.671 -2.335 -18.048 1.00 84.19 92 ASN A C 1
ATOM 721 O O . ASN A 1 92 ? 13.047 -1.671 -19.012 1.00 84.19 92 ASN A O 1
ATOM 725 N N . ARG A 1 93 ? 11.371 -2.518 -17.778 1.00 83.62 93 ARG A N 1
ATOM 726 C CA . ARG A 1 93 ? 10.218 -1.938 -18.490 1.00 83.62 93 ARG A CA 1
ATOM 727 C C . ARG A 1 93 ? 9.047 -1.797 -17.519 1.00 83.62 93 ARG A C 1
ATOM 729 O O . ARG A 1 93 ? 9.056 -2.458 -16.487 1.00 83.62 93 ARG A O 1
ATOM 736 N N . GLN A 1 94 ? 8.042 -0.999 -17.878 1.00 85.44 94 GLN A N 1
ATOM 737 C CA . GLN A 1 94 ? 6.835 -0.865 -17.066 1.00 85.44 94 GLN A CA 1
ATOM 738 C C . GLN A 1 94 ? 6.175 -2.237 -16.857 1.00 85.44 94 GLN A C 1
ATOM 740 O O . GLN A 1 94 ? 5.893 -2.916 -17.851 1.00 85.44 94 GLN A O 1
ATOM 745 N N . PRO A 1 95 ? 5.950 -2.664 -15.604 1.00 83.69 95 PRO A N 1
ATOM 746 C CA . PRO A 1 95 ? 5.287 -3.929 -15.336 1.00 83.69 95 PRO A CA 1
ATOM 747 C C . PRO A 1 95 ? 3.786 -3.842 -15.660 1.00 83.69 95 PRO A C 1
ATOM 749 O O . PRO A 1 95 ? 3.151 -2.806 -15.476 1.00 83.69 95 PRO A O 1
ATOM 752 N N . CYS A 1 96 ? 3.202 -4.945 -16.137 1.00 83.81 96 CYS A N 1
ATOM 753 C CA . CYS A 1 96 ? 1.744 -5.104 -16.206 1.00 83.81 96 CYS A CA 1
ATOM 754 C C . CYS A 1 96 ? 1.161 -5.209 -14.791 1.00 83.81 96 CYS A C 1
ATOM 756 O O . CYS A 1 96 ? 1.911 -5.504 -13.858 1.00 83.81 96 CYS A O 1
ATOM 758 N N . GLU A 1 97 ? -0.151 -5.007 -14.619 1.00 80.38 97 GLU A N 1
ATOM 759 C CA . GLU A 1 97 ? -0.812 -5.211 -13.320 1.00 80.38 97 GLU A CA 1
ATOM 760 C C . GLU A 1 97 ? -0.384 -6.544 -12.684 1.00 80.38 97 GLU A C 1
ATOM 762 O O . GLU A 1 97 ? -0.231 -7.545 -13.397 1.00 80.38 97 GLU A O 1
ATOM 767 N N . PRO A 1 98 ? -0.121 -6.564 -11.367 1.00 79.44 98 PRO A N 1
ATOM 768 C CA . PRO A 1 98 ? 0.297 -7.779 -10.697 1.00 79.44 98 PRO A CA 1
ATOM 769 C C . PRO A 1 98 ? -0.787 -8.837 -10.864 1.00 79.44 98 PRO A C 1
ATOM 771 O O . PRO A 1 98 ? -1.974 -8.585 -10.648 1.00 79.44 98 PRO A O 1
ATOM 774 N N . LEU A 1 99 ? -0.367 -10.043 -11.239 1.00 65.94 99 LEU A N 1
ATOM 775 C CA . LEU A 1 99 ? -1.248 -11.194 -11.181 1.00 65.94 99 LEU A CA 1
ATOM 776 C C . LEU A 1 99 ? -1.583 -11.402 -9.705 1.00 65.94 99 LEU A C 1
ATOM 778 O O . LEU A 1 99 ? -0.729 -11.827 -8.927 1.00 65.94 99 LEU A O 1
ATOM 782 N N . LEU A 1 100 ? -2.817 -11.066 -9.321 1.00 62.47 100 LEU A N 1
ATOM 783 C CA . LEU A 1 100 ? -3.375 -11.453 -8.035 1.00 62.47 100 LEU A CA 1
ATOM 784 C C . LEU A 1 100 ? -3.357 -12.978 -8.009 1.00 62.47 100 LEU A C 1
ATOM 786 O O . LEU A 1 100 ? -4.264 -13.641 -8.512 1.00 62.47 100 LEU A O 1
ATOM 790 N N . THR A 1 101 ? -2.297 -13.554 -7.454 1.00 53.72 101 THR A N 1
ATOM 791 C CA . THR A 1 101 ? -2.325 -14.957 -7.075 1.00 53.72 101 THR A CA 1
ATOM 792 C C . THR A 1 101 ? -3.236 -14.978 -5.860 1.00 53.72 101 THR A C 1
ATOM 794 O O . THR A 1 101 ? -2.804 -14.699 -4.746 1.00 53.72 101 THR A O 1
ATOM 797 N N . ILE A 1 102 ? -4.537 -15.170 -6.094 1.00 48.09 102 ILE A N 1
ATOM 798 C CA . ILE A 1 102 ? -5.559 -15.292 -5.052 1.00 48.09 102 ILE A CA 1
ATOM 799 C C . ILE A 1 102 ? -5.345 -16.651 -4.373 1.00 48.09 102 ILE A C 1
ATOM 801 O O . ILE A 1 102 ? -6.177 -17.549 -4.440 1.00 48.09 102 ILE A O 1
ATOM 805 N N . GLU A 1 103 ? -4.197 -16.838 -3.738 1.00 47.94 103 GLU A N 1
ATOM 806 C CA . GLU A 1 103 ? -4.137 -17.672 -2.558 1.00 47.94 103 GLU A CA 1
ATOM 807 C C . GLU A 1 103 ? -4.377 -16.705 -1.403 1.00 47.94 103 GLU A C 1
ATOM 809 O O . GLU A 1 103 ? -3.456 -15.990 -1.007 1.00 47.94 103 GLU A O 1
ATOM 814 N N . PRO A 1 104 ? -5.618 -16.584 -0.893 1.00 46.50 104 PRO A N 1
ATOM 815 C CA . PRO A 1 104 ? -5.823 -15.833 0.330 1.00 46.50 104 PRO A CA 1
ATOM 816 C C . PRO A 1 104 ? -4.885 -16.446 1.362 1.00 46.50 104 PRO A C 1
ATOM 818 O O . PRO A 1 104 ? -4.967 -17.657 1.589 1.00 46.50 104 PRO A O 1
ATOM 821 N N . LEU A 1 105 ? -3.995 -15.625 1.934 1.00 52.03 105 LEU A N 1
ATOM 822 C CA . LEU A 1 105 ? -3.143 -15.974 3.068 1.00 52.03 105 LEU A CA 1
ATO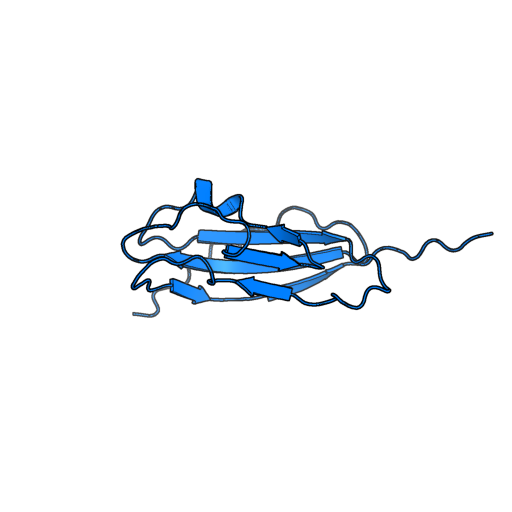M 823 C C . LEU A 1 105 ? -3.984 -16.803 4.040 1.00 52.03 105 LEU A C 1
ATOM 825 O O . LEU A 1 105 ? -4.853 -16.283 4.748 1.00 52.03 105 LEU A O 1
ATOM 829 N N . ARG A 1 106 ? -3.813 -18.129 3.993 1.00 47.41 106 ARG A N 1
ATOM 830 C CA . ARG A 1 106 ? -4.621 -19.055 4.778 1.00 47.41 106 ARG A CA 1
ATOM 831 C C . ARG A 1 106 ? -4.244 -18.822 6.230 1.00 47.41 106 ARG A C 1
ATOM 833 O O . ARG A 1 106 ? -3.205 -19.291 6.668 1.00 47.41 106 ARG A O 1
ATOM 840 N N . ARG A 1 107 ? -5.097 -18.065 6.927 1.00 43.47 107 ARG A N 1
ATOM 841 C CA . ARG A 1 107 ? -5.162 -17.860 8.382 1.00 43.47 107 ARG A CA 1
ATOM 842 C C . ARG A 1 107 ? -3.832 -18.081 9.105 1.00 43.47 107 ARG A C 1
ATOM 844 O O . ARG A 1 107 ? -3.585 -19.161 9.638 1.00 43.47 107 ARG A O 1
ATOM 851 N N . VAL A 1 108 ? -3.049 -17.018 9.249 1.00 43.62 108 VAL A N 1
ATOM 852 C CA . VAL A 1 108 ? -2.245 -16.905 10.468 1.00 43.62 108 VAL A CA 1
ATOM 853 C C . VAL A 1 108 ? -3.213 -16.429 11.553 1.00 43.62 108 VAL A C 1
ATOM 855 O O . VAL A 1 108 ? -3.648 -15.274 11.543 1.00 43.62 108 VAL A O 1
ATOM 858 N N . HIS A 1 109 ? -3.675 -17.397 12.349 1.00 39.53 109 HIS A N 1
ATOM 859 C CA . HIS A 1 109 ? -4.512 -17.210 13.534 1.00 39.53 109 HIS A CA 1
ATOM 860 C C . HIS A 1 109 ? -3.765 -16.426 14.613 1.00 39.53 109 HIS A C 1
ATOM 862 O O . HIS A 1 109 ? -2.558 -16.698 14.794 1.00 39.53 109 HIS A O 1
#